Protein AF-A0A7K4FQS5-F1 (afdb_monomer_lite)

pLDDT: mean 88.26, std 9.75, range [53.97, 98.38]

Foldseek 3Di:
DDWDADPVQQETEAEWEQDPVADSPDIPRDDDPPDDDDGDPPGHYHYDYYYPDPDDDDDDDFDPPDPDDDPVRRVD

Secondary structure (DSSP, 8-state):
-PPEEETTTTEEEEEEEE-TTS-TTSBTT--TT-------TT-EEEEEEEE-SSS--------S-SSS--GGGT--

Sequence (76 aa):
VPLAYNAANKTVFLYIVSLSSGNPFNFNGTSDGQLKIYIPTGWHVYVVYTNQESIPHNFNIIANDTPTPNNANVLA

Structure (mmCIF, N/CA/C/O backbone):
data_AF-A0A7K4FQS5-F1
#
_entry.id   AF-A0A7K4FQS5-F1
#
loop_
_atom_site.group_PDB
_atom_site.id
_atom_site.type_symbol
_atom_site.label_atom_id
_atom_site.label_alt_id
_atom_site.label_comp_id
_atom_site.label_asym_id
_atom_site.label_entity_id
_atom_site.label_seq_id
_atom_site.pdbx_PDB_ins_code
_atom_site.Cartn_x
_atom_site.Cartn_y
_atom_site.Cartn_z
_atom_site.occupancy
_atom_site.B_iso_or_equiv
_atom_site.auth_seq_id
_atom_site.auth_comp_id
_atom_site.auth_asym_id
_atom_site.auth_atom_id
_atom_site.pdbx_PDB_model_num
ATOM 1 N N . VAL A 1 1 ? -8.341 8.389 -5.908 1.00 59.88 1 VAL A N 1
ATOM 2 C CA . VAL A 1 1 ? -9.481 7.465 -5.690 1.00 59.88 1 VAL A CA 1
ATOM 3 C C . VAL A 1 1 ? -9.597 7.224 -4.194 1.00 59.88 1 VAL A C 1
ATOM 5 O O . VAL A 1 1 ? -8.550 7.051 -3.577 1.00 59.88 1 VAL A O 1
ATOM 8 N N . PRO A 1 2 ? -10.795 7.302 -3.594 1.00 75.75 2 PRO A N 1
ATOM 9 C CA . PRO A 1 2 ? -10.972 6.989 -2.178 1.00 75.75 2 PRO A CA 1
ATOM 10 C C . PRO A 1 2 ? -10.551 5.545 -1.877 1.00 75.75 2 PRO A C 1
ATOM 12 O O . PRO A 1 2 ? -10.695 4.658 -2.716 1.00 75.75 2 PRO A O 1
ATOM 15 N N . LEU A 1 3 ? -10.010 5.332 -0.680 1.00 85.38 3 LEU A N 1
ATOM 16 C CA . LEU A 1 3 ? -9.579 4.022 -0.201 1.00 85.38 3 LEU A CA 1
ATOM 17 C C . LEU A 1 3 ? -10.766 3.048 -0.193 1.00 85.38 3 LEU A C 1
ATOM 19 O O . LEU A 1 3 ? -11.821 3.377 0.347 1.00 85.38 3 LEU A O 1
ATOM 23 N N . ALA A 1 4 ? -10.603 1.862 -0.777 1.00 95.19 4 ALA A N 1
ATOM 24 C CA . ALA A 1 4 ? -11.630 0.828 -0.735 1.00 95.19 4 ALA A CA 1
ATOM 25 C C . ALA A 1 4 ? -11.660 0.183 0.658 1.00 95.19 4 ALA A C 1
ATOM 27 O O . ALA A 1 4 ? -10.620 -0.208 1.190 1.00 95.19 4 ALA A O 1
ATOM 28 N N . TYR A 1 5 ? -12.844 0.064 1.260 1.00 97.19 5 TYR A N 1
ATOM 29 C CA . TYR A 1 5 ? -12.993 -0.531 2.587 1.00 97.19 5 TYR A CA 1
ATOM 30 C C . TYR A 1 5 ? -14.369 -1.173 2.790 1.00 97.19 5 TYR A C 1
ATOM 32 O O . TYR A 1 5 ? -15.343 -0.834 2.120 1.00 97.19 5 TYR A O 1
ATOM 40 N N . ASN A 1 6 ? -14.446 -2.084 3.757 1.00 97.69 6 ASN A N 1
ATOM 41 C CA . ASN A 1 6 ? -15.674 -2.653 4.293 1.00 97.69 6 ASN A CA 1
ATOM 42 C C . ASN A 1 6 ? -15.731 -2.365 5.800 1.00 97.69 6 ASN A C 1
ATOM 44 O O . ASN A 1 6 ? -14.931 -2.882 6.578 1.00 97.69 6 ASN A O 1
ATOM 48 N N . ALA A 1 7 ? -16.678 -1.524 6.220 1.00 96.75 7 ALA A N 1
ATOM 49 C CA . ALA A 1 7 ? -16.818 -1.147 7.625 1.00 96.75 7 ALA A CA 1
ATOM 50 C C . ALA A 1 7 ? -17.406 -2.258 8.503 1.00 96.75 7 ALA A C 1
ATOM 52 O O . ALA A 1 7 ? -17.053 -2.346 9.678 1.00 96.75 7 ALA A O 1
ATOM 53 N N . ALA A 1 8 ? -18.274 -3.114 7.954 1.00 98.06 8 ALA A N 1
ATOM 54 C CA . ALA A 1 8 ? -18.965 -4.148 8.722 1.00 98.06 8 ALA A CA 1
ATOM 55 C C . ALA A 1 8 ? -17.986 -5.178 9.301 1.00 98.06 8 ALA A C 1
ATOM 57 O O . ALA A 1 8 ? -18.158 -5.630 10.429 1.00 98.06 8 ALA A O 1
ATOM 58 N N . ASN A 1 9 ? -16.930 -5.501 8.550 1.00 97.62 9 ASN A N 1
ATOM 59 C CA . ASN A 1 9 ? -15.858 -6.391 8.993 1.00 97.62 9 ASN A CA 1
ATOM 60 C C . ASN A 1 9 ? -14.521 -5.666 9.225 1.00 97.62 9 ASN A C 1
ATOM 62 O O . ASN A 1 9 ? -13.491 -6.326 9.332 1.00 97.62 9 ASN A O 1
ATOM 66 N N . LYS A 1 10 ? -14.529 -4.327 9.287 1.00 98.25 10 LYS A N 1
ATOM 67 C CA . LYS A 1 10 ? -13.348 -3.487 9.542 1.00 98.25 10 LYS A CA 1
ATOM 68 C C . LYS A 1 10 ? -12.146 -3.854 8.661 1.00 98.25 10 LYS A C 1
ATOM 70 O O . LYS A 1 10 ? -11.054 -4.079 9.173 1.00 98.25 10 LYS A O 1
ATOM 75 N N . THR A 1 11 ? -12.336 -3.937 7.344 1.00 98.38 11 THR A N 1
ATOM 76 C CA . THR A 1 11 ? -11.266 -4.277 6.389 1.00 98.38 11 THR A CA 1
ATOM 77 C C . THR A 1 11 ? -10.994 -3.134 5.418 1.00 98.38 11 THR A C 1
ATOM 79 O O . THR A 1 11 ? -11.917 -2.600 4.809 1.00 98.38 11 THR A O 1
ATOM 82 N N . VAL A 1 12 ? -9.725 -2.778 5.240 1.00 97.94 12 VAL A N 1
ATOM 83 C CA . VAL A 1 12 ? -9.232 -1.903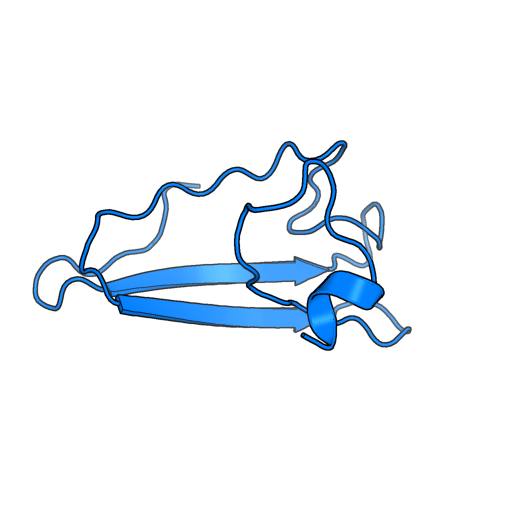 4.169 1.00 97.94 12 VAL A CA 1
ATOM 84 C C . VAL A 1 12 ? -8.623 -2.758 3.059 1.00 97.94 12 VAL A C 1
ATOM 86 O O . VAL A 1 12 ? -7.897 -3.708 3.342 1.00 97.94 12 VAL A O 1
ATOM 89 N N . PHE A 1 13 ? -8.872 -2.392 1.803 1.00 97.31 13 PHE A N 1
ATOM 90 C CA . PHE A 1 13 ? -8.301 -3.047 0.628 1.00 97.31 13 PHE A CA 1
ATOM 91 C C . PHE A 1 13 ? -7.274 -2.129 -0.037 1.00 97.31 13 PHE A C 1
ATOM 93 O O . PHE A 1 13 ? -7.606 -1.032 -0.494 1.00 97.31 13 PHE A O 1
ATOM 100 N N . LEU A 1 14 ? -6.022 -2.582 -0.091 1.00 96.38 14 LEU A N 1
ATOM 101 C CA . LEU A 1 14 ? -4.924 -1.892 -0.757 1.00 96.38 14 LEU A CA 1
ATOM 102 C C . LEU A 1 14 ? -4.633 -2.565 -2.092 1.00 96.38 14 LEU A C 1
ATOM 104 O O . LEU A 1 14 ? -4.276 -3.739 -2.135 1.00 96.38 14 LEU A O 1
ATOM 108 N N . TYR A 1 15 ? -4.740 -1.793 -3.167 1.00 95.38 15 TYR A N 1
ATOM 109 C CA . TYR A 1 15 ? -4.317 -2.203 -4.500 1.00 95.38 15 TYR A CA 1
ATOM 110 C C . TYR A 1 15 ? -3.030 -1.455 -4.828 1.00 95.38 15 TYR A C 1
ATOM 112 O O . TYR A 1 15 ? -3.051 -0.250 -5.098 1.00 95.38 15 TYR A O 1
ATOM 120 N N . ILE A 1 16 ? -1.909 -2.162 -4.719 1.00 94.88 16 ILE A N 1
ATOM 121 C CA . ILE A 1 16 ? -0.566 -1.614 -4.885 1.00 94.88 16 ILE A CA 1
ATOM 122 C C . ILE A 1 16 ? 0.009 -2.120 -6.201 1.00 94.88 16 ILE A C 1
ATOM 124 O O . ILE A 1 16 ? -0.062 -3.311 -6.498 1.00 94.88 16 ILE A O 1
ATOM 128 N N . VAL A 1 17 ? 0.580 -1.221 -6.995 1.00 94.44 17 VAL A N 1
ATOM 129 C CA . VAL A 1 17 ? 1.113 -1.553 -8.312 1.00 94.44 17 VAL A CA 1
ATOM 130 C C . VAL A 1 17 ? 2.448 -0.868 -8.577 1.00 94.44 17 VAL A C 1
ATOM 132 O O . VAL A 1 17 ? 2.586 0.333 -8.353 1.00 94.44 17 VAL A O 1
ATOM 135 N N . SER A 1 18 ? 3.417 -1.625 -9.085 1.00 93.75 18 SER A N 1
ATOM 136 C CA . SER A 1 18 ? 4.584 -1.077 -9.789 1.00 93.75 18 SER A CA 1
ATOM 137 C C . SER A 1 18 ? 4.200 -0.934 -11.263 1.00 93.75 18 SER A C 1
ATOM 139 O O . SER A 1 18 ? 3.897 -1.943 -11.901 1.00 93.75 18 SER A O 1
ATOM 141 N N . LEU A 1 19 ? 4.093 0.305 -11.761 1.00 93.06 19 LEU A N 1
ATOM 142 C CA . LEU A 1 19 ? 3.534 0.620 -13.086 1.00 93.06 19 LEU A CA 1
ATOM 143 C C . LEU A 1 19 ? 4.612 0.668 -14.174 1.00 93.06 19 LEU A C 1
ATOM 145 O O . LEU A 1 19 ? 5.464 1.551 -14.115 1.00 93.06 19 LEU A O 1
ATOM 149 N N . SER A 1 20 ? 4.424 -0.106 -15.249 1.00 91.12 20 SER A N 1
ATOM 150 C CA . SER A 1 20 ? 5.292 -0.109 -16.445 1.00 91.12 20 SER A CA 1
ATOM 151 C C . SER A 1 20 ? 5.329 1.213 -17.215 1.00 91.12 20 SER A C 1
ATOM 153 O O . SER A 1 20 ? 6.200 1.438 -18.050 1.00 91.12 20 SER A O 1
ATOM 155 N N . SER A 1 21 ? 4.347 2.086 -16.991 1.00 88.75 21 SER A N 1
ATOM 156 C CA . SER A 1 21 ? 4.227 3.387 -17.656 1.00 88.75 21 SER A CA 1
ATOM 157 C C . SER A 1 21 ? 4.789 4.553 -16.834 1.00 88.75 21 SER A C 1
ATOM 159 O O . SER A 1 21 ? 4.630 5.703 -17.240 1.00 88.75 21 SER A O 1
ATOM 161 N N . GLY A 1 22 ? 5.347 4.292 -15.648 1.00 80.69 22 GLY A N 1
ATOM 162 C CA . GLY A 1 22 ? 5.777 5.311 -14.690 1.00 80.69 22 GLY A CA 1
ATOM 163 C C . GLY A 1 22 ? 7.242 5.175 -14.281 1.00 80.69 22 GLY A C 1
ATOM 164 O O . GLY A 1 22 ? 8.044 4.547 -14.964 1.00 80.69 22 GLY A O 1
ATOM 165 N N . ASN A 1 23 ? 7.602 5.785 -13.148 1.00 81.88 23 ASN A N 1
ATOM 166 C CA . ASN A 1 23 ? 8.870 5.466 -12.500 1.00 81.88 23 ASN A CA 1
ATOM 167 C C . ASN A 1 23 ? 8.734 4.073 -11.848 1.00 81.88 23 ASN A C 1
ATOM 169 O O . ASN A 1 23 ? 7.921 3.939 -10.926 1.00 81.88 23 ASN A O 1
ATOM 173 N N . PRO A 1 24 ? 9.523 3.070 -12.276 1.00 74.56 24 PRO A N 1
ATOM 174 C CA . PRO A 1 24 ? 9.347 1.673 -11.865 1.00 74.56 24 PRO A CA 1
ATOM 175 C C . PRO A 1 24 ? 9.616 1.446 -10.370 1.00 74.56 24 PRO A C 1
ATOM 177 O O .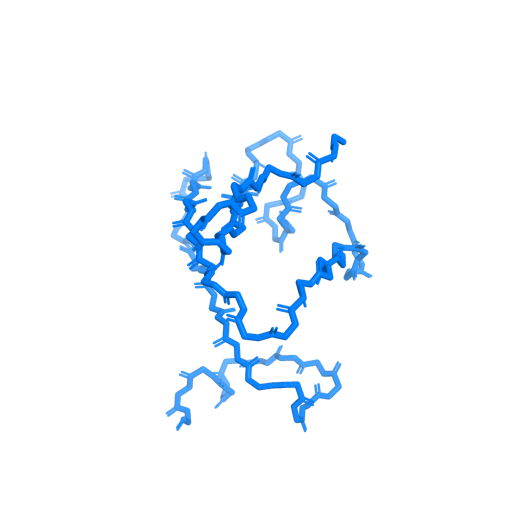 PRO A 1 24 ? 9.209 0.439 -9.795 1.00 74.56 24 PRO A O 1
ATOM 180 N N . PHE A 1 25 ? 10.290 2.391 -9.707 1.00 81.94 25 PHE A N 1
ATOM 181 C CA . PHE A 1 25 ? 10.660 2.289 -8.296 1.00 81.94 25 PHE A CA 1
ATOM 182 C C . PHE A 1 25 ? 9.612 2.855 -7.335 1.00 81.94 25 PHE A C 1
ATOM 184 O O . PHE A 1 25 ? 9.790 2.757 -6.123 1.00 81.94 25 PHE A O 1
ATOM 191 N N . ASN A 1 26 ? 8.519 3.428 -7.847 1.00 87.69 26 ASN A N 1
ATOM 192 C CA . ASN A 1 26 ? 7.451 3.982 -7.023 1.00 87.69 26 ASN A CA 1
ATOM 193 C C . ASN A 1 26 ? 6.139 3.223 -7.215 1.00 87.69 26 ASN A C 1
ATOM 195 O O . ASN A 1 26 ? 5.775 2.817 -8.319 1.00 87.69 26 ASN A O 1
ATOM 199 N N . PHE A 1 27 ? 5.369 3.105 -6.137 1.00 92.50 27 PHE A N 1
ATOM 200 C CA . PHE A 1 27 ? 4.050 2.491 -6.200 1.00 92.50 27 PHE A CA 1
ATOM 201 C C . PHE A 1 27 ? 2.988 3.466 -6.715 1.00 92.50 27 PHE A C 1
ATOM 203 O O . PHE A 1 27 ? 3.003 4.662 -6.409 1.00 92.50 27 PHE A O 1
ATOM 210 N N . ASN A 1 28 ? 2.029 2.937 -7.473 1.00 92.25 28 ASN A N 1
ATOM 211 C CA . ASN A 1 28 ? 0.819 3.611 -7.948 1.00 92.25 28 ASN A CA 1
ATOM 212 C C . ASN A 1 28 ? 1.099 4.921 -8.711 1.00 92.25 28 ASN A C 1
ATOM 214 O O . ASN A 1 28 ? 0.284 5.840 -8.679 1.00 92.25 28 ASN A O 1
ATOM 218 N N . GLY A 1 29 ? 2.256 5.017 -9.378 1.00 90.50 29 GLY A N 1
ATOM 219 C CA . GLY A 1 29 ? 2.653 6.199 -10.152 1.00 90.50 29 GLY A CA 1
ATOM 220 C C . GLY A 1 29 ? 3.021 7.420 -9.304 1.00 90.50 29 GLY A C 1
ATOM 221 O O . GLY A 1 29 ? 3.087 8.525 -9.834 1.00 90.50 29 GLY A O 1
ATOM 222 N N . THR A 1 30 ? 3.232 7.239 -7.999 1.00 90.62 30 THR A N 1
ATOM 223 C CA . THR A 1 30 ? 3.673 8.316 -7.099 1.00 90.62 30 THR A CA 1
ATOM 224 C C . THR A 1 30 ? 5.173 8.608 -7.252 1.00 90.62 30 THR A C 1
ATOM 226 O O . THR A 1 30 ? 5.874 7.931 -8.003 1.00 90.62 30 THR A O 1
ATOM 229 N N . SER A 1 31 ? 5.680 9.628 -6.558 1.00 89.12 31 SER A N 1
ATOM 230 C CA . SER A 1 31 ? 7.115 9.923 -6.453 1.00 89.12 31 SER A CA 1
ATOM 231 C C . SER A 1 31 ? 7.475 10.350 -5.032 1.00 89.12 31 SER A C 1
ATOM 233 O O . SER A 1 31 ? 6.585 10.639 -4.234 1.00 89.12 31 SER A O 1
ATOM 235 N N . ASP A 1 32 ? 8.768 10.371 -4.701 1.00 84.62 32 ASP A N 1
ATOM 236 C CA . ASP A 1 32 ? 9.321 11.054 -3.518 1.00 84.62 32 ASP A CA 1
ATOM 237 C C . ASP A 1 32 ? 8.619 10.726 -2.184 1.00 84.62 32 ASP A C 1
ATOM 239 O O . ASP A 1 32 ? 8.399 11.597 -1.342 1.00 84.62 32 ASP A O 1
ATOM 243 N N . GLY A 1 33 ? 8.203 9.467 -1.998 1.00 80.06 33 GLY A N 1
ATOM 244 C CA . GLY A 1 33 ? 7.515 9.022 -0.778 1.00 80.06 33 GLY A CA 1
ATOM 245 C C . GLY A 1 33 ? 6.125 9.641 -0.565 1.00 80.06 33 GLY A C 1
ATOM 246 O O . GLY A 1 33 ? 5.614 9.661 0.556 1.00 80.06 33 GLY A O 1
ATOM 247 N N . GLN A 1 34 ? 5.494 10.166 -1.617 1.00 87.69 34 GLN A N 1
ATOM 248 C CA . GLN A 1 34 ? 4.200 10.846 -1.522 1.00 87.69 34 GLN A CA 1
ATOM 249 C C . GLN A 1 34 ? 3.019 9.897 -1.279 1.00 87.69 34 GLN A C 1
ATOM 251 O O . GLN A 1 34 ? 1.966 10.352 -0.826 1.00 87.69 34 GLN A O 1
ATOM 256 N N . LEU A 1 35 ? 3.165 8.591 -1.537 1.00 89.38 35 LEU A N 1
ATOM 257 C CA . LEU A 1 35 ? 2.122 7.618 -1.217 1.00 89.38 35 LEU A CA 1
ATOM 258 C C . LEU A 1 35 ? 1.990 7.463 0.304 1.00 89.38 35 LEU A C 1
ATOM 260 O O . LEU A 1 35 ? 2.769 6.764 0.947 1.00 89.38 35 LEU A O 1
ATOM 264 N N . LYS A 1 36 ? 0.960 8.092 0.871 1.00 88.69 36 LYS A N 1
ATOM 265 C CA . LYS A 1 36 ? 0.585 7.967 2.283 1.00 88.69 36 LYS A CA 1
ATOM 266 C C . LYS A 1 36 ? -0.794 7.336 2.384 1.00 88.69 36 LYS A C 1
ATOM 268 O O . LYS A 1 36 ? -1.750 7.830 1.789 1.00 88.69 36 LYS A O 1
ATOM 273 N N . ILE A 1 37 ? -0.897 6.254 3.149 1.00 91.69 37 ILE A N 1
ATOM 274 C CA . ILE A 1 37 ? -2.150 5.531 3.373 1.00 91.69 37 ILE A CA 1
ATOM 275 C C . ILE A 1 37 ? -2.420 5.518 4.876 1.00 91.69 37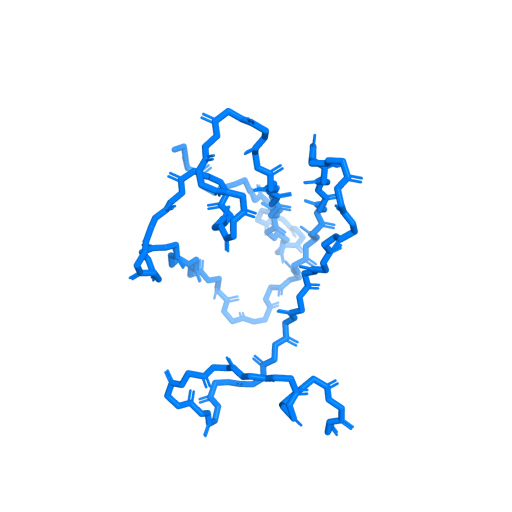 ILE A C 1
ATOM 277 O O . ILE A 1 37 ? -1.603 5.034 5.653 1.00 91.69 37 ILE A O 1
ATOM 281 N N . TYR A 1 38 ? -3.569 6.056 5.280 1.00 92.62 38 TYR A N 1
ATOM 282 C CA . TYR A 1 38 ? -4.012 6.076 6.672 1.00 92.62 38 TYR A CA 1
ATOM 283 C C . TYR A 1 38 ? -5.070 4.994 6.876 1.00 92.62 38 TYR A C 1
ATOM 285 O O . TYR A 1 38 ? -6.070 4.959 6.158 1.00 92.62 38 TYR A O 1
ATOM 293 N N . ILE A 1 39 ? -4.846 4.113 7.849 1.00 93.81 39 ILE A N 1
ATOM 294 C CA . ILE A 1 39 ? -5.721 2.978 8.157 1.00 93.81 39 ILE A CA 1
ATOM 295 C C . ILE A 1 39 ? -6.170 3.113 9.613 1.00 93.81 39 ILE A C 1
ATOM 297 O O . ILE A 1 39 ? -5.322 3.352 10.476 1.00 93.81 39 ILE A O 1
ATOM 301 N N . PRO A 1 40 ? -7.472 2.985 9.923 1.00 95.75 40 PRO A N 1
ATOM 302 C CA . PRO A 1 40 ? -7.922 3.041 11.305 1.00 95.75 40 PRO A CA 1
ATOM 303 C C . PRO A 1 40 ? -7.339 1.892 12.136 1.00 95.75 40 PRO A C 1
ATOM 305 O O . PRO A 1 40 ? -7.255 0.749 11.684 1.00 95.75 40 PRO A O 1
ATOM 308 N N . THR A 1 41 ? -6.976 2.185 13.383 1.00 96.31 41 THR A N 1
ATOM 309 C CA . THR A 1 41 ? -6.423 1.183 14.299 1.00 96.31 41 THR A CA 1
ATOM 310 C C . THR A 1 41 ? -7.388 0.014 14.501 1.00 96.31 41 THR A C 1
ATOM 312 O O . THR A 1 41 ? -8.593 0.201 14.682 1.00 96.31 41 THR A O 1
ATOM 315 N N . GLY A 1 42 ? -6.845 -1.206 14.498 1.00 97.12 42 GLY A N 1
ATOM 316 C CA . GLY A 1 42 ? -7.607 -2.438 14.714 1.00 97.12 42 GLY A CA 1
ATOM 317 C C . GLY A 1 42 ? -8.389 -2.930 13.494 1.00 97.12 42 GLY A C 1
ATOM 318 O O . GLY A 1 42 ? -9.201 -3.841 13.638 1.00 97.12 42 GLY A O 1
ATOM 319 N N . TRP A 1 43 ? -8.177 -2.338 12.316 1.00 98.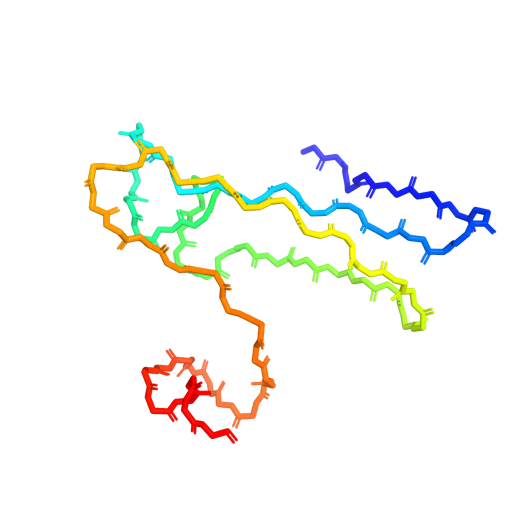19 43 TRP A N 1
ATOM 320 C CA . TRP A 1 43 ? -8.740 -2.830 11.061 1.00 98.19 43 TRP A CA 1
ATOM 321 C C . TRP A 1 43 ? -7.813 -3.846 10.399 1.00 98.19 43 TRP A C 1
ATOM 323 O O . TRP A 1 43 ? -6.588 -3.754 10.484 1.00 98.19 43 TRP A O 1
ATOM 333 N N . HIS A 1 44 ? -8.415 -4.802 9.703 1.00 97.88 44 HIS A N 1
ATOM 334 C CA . HIS A 1 44 ? -7.709 -5.713 8.821 1.00 97.88 44 HIS A CA 1
ATOM 335 C C . HIS A 1 44 ? -7.263 -4.980 7.558 1.00 97.88 44 HIS A C 1
ATOM 337 O O . HIS A 1 44 ? -7.963 -4.106 7.040 1.00 97.88 44 HIS A O 1
ATOM 343 N N . VAL A 1 45 ? -6.107 -5.376 7.034 1.00 97.12 45 VAL A N 1
ATOM 344 C CA . VAL A 1 45 ? -5.574 -4.860 5.775 1.00 97.12 45 VAL A CA 1
ATOM 345 C C . VAL A 1 45 ? -5.457 -6.022 4.808 1.00 97.12 45 VAL A C 1
ATOM 347 O O . VAL A 1 45 ? -4.744 -6.986 5.074 1.00 97.12 45 VAL A O 1
ATOM 350 N N . TYR A 1 46 ? -6.169 -5.934 3.692 1.00 97.44 46 TYR A N 1
ATOM 351 C CA . TYR A 1 46 ? -6.060 -6.873 2.588 1.00 97.44 46 TYR A CA 1
ATOM 352 C C . TYR A 1 46 ? -5.263 -6.217 1.466 1.00 97.44 46 TYR A C 1
ATOM 354 O O . TYR A 1 46 ? -5.679 -5.187 0.934 1.00 97.44 46 TYR A O 1
ATOM 362 N N . VAL A 1 47 ? -4.119 -6.796 1.109 1.00 96.62 47 VAL A N 1
ATOM 363 C CA . VAL A 1 47 ? -3.221 -6.232 0.096 1.00 96.62 47 VAL A CA 1
ATOM 364 C C . VAL A 1 47 ? -3.240 -7.092 -1.156 1.00 96.62 47 VAL A C 1
ATOM 366 O O . VAL A 1 47 ? -3.004 -8.296 -1.098 1.00 96.62 47 VAL A O 1
ATOM 369 N N . VAL A 1 48 ? -3.461 -6.448 -2.297 1.00 96.81 48 VAL A N 1
ATOM 370 C CA . VAL A 1 48 ? -3.198 -7.002 -3.622 1.00 96.81 48 VAL A CA 1
ATOM 371 C C . VAL A 1 48 ? -2.044 -6.218 -4.218 1.00 96.81 48 VAL A C 1
ATOM 373 O O . VAL A 1 48 ? -2.181 -5.027 -4.502 1.00 96.81 48 VAL A O 1
ATOM 376 N N . TYR A 1 49 ? -0.910 -6.887 -4.405 1.00 95.88 49 TYR A N 1
ATOM 377 C CA . TYR A 1 49 ? 0.241 -6.319 -5.092 1.00 95.88 49 TYR A CA 1
ATOM 378 C C . TYR A 1 49 ? 0.308 -6.833 -6.533 1.00 95.88 49 TYR A C 1
ATOM 380 O O . TYR A 1 49 ? 0.179 -8.031 -6.776 1.00 95.88 49 TYR A O 1
ATOM 388 N N . THR A 1 50 ? 0.498 -5.926 -7.488 1.00 95.69 50 THR A N 1
ATOM 389 C CA . THR A 1 50 ? 0.699 -6.238 -8.908 1.00 95.69 50 THR A CA 1
ATOM 390 C C . THR A 1 50 ? 2.018 -5.642 -9.380 1.00 95.69 50 THR A C 1
ATOM 392 O O . THR A 1 50 ? 2.225 -4.434 -9.301 1.00 95.69 50 THR A O 1
ATOM 395 N N . ASN A 1 51 ? 2.899 -6.476 -9.922 1.00 95.25 51 ASN A N 1
ATOM 396 C CA . ASN A 1 51 ? 4.094 -6.008 -10.608 1.00 95.25 51 ASN A CA 1
ATOM 397 C C . ASN A 1 51 ? 3.841 -6.004 -12.120 1.00 95.25 51 ASN A C 1
ATOM 399 O O . ASN A 1 51 ? 3.631 -7.070 -12.696 1.00 95.25 51 ASN A O 1
ATOM 403 N N . GLN A 1 52 ? 3.821 -4.827 -12.750 1.00 95.56 52 GLN A N 1
ATOM 404 C CA . GLN A 1 52 ? 3.713 -4.705 -14.210 1.00 95.56 52 GLN A CA 1
ATOM 405 C C . GLN A 1 52 ? 5.086 -4.613 -14.893 1.00 95.56 52 GLN A C 1
ATOM 407 O O . GLN A 1 52 ? 5.153 -4.630 -16.120 1.00 95.56 52 GLN A O 1
ATOM 412 N N . GLU A 1 53 ? 6.169 -4.509 -14.122 1.00 92.94 53 GLU A N 1
ATOM 413 C CA . GLU A 1 53 ? 7.532 -4.413 -14.640 1.00 92.94 53 GLU A CA 1
ATOM 414 C C . GLU A 1 53 ? 8.090 -5.773 -15.059 1.00 92.94 53 GLU A C 1
ATOM 416 O O . GLU A 1 53 ? 7.681 -6.831 -14.576 1.00 92.94 53 GLU A O 1
ATOM 421 N N . SER A 1 54 ? 9.090 -5.735 -15.940 1.00 92.56 54 SER A N 1
ATOM 422 C CA . SER A 1 54 ? 9.820 -6.928 -16.379 1.00 92.56 54 SER A CA 1
ATOM 423 C C . SER A 1 54 ? 10.826 -7.437 -15.345 1.00 92.56 54 SER A C 1
ATOM 425 O O . SER A 1 54 ? 11.236 -8.598 -15.411 1.00 92.56 54 SER A O 1
ATOM 427 N N . ILE A 1 55 ? 11.224 -6.592 -14.388 1.00 90.62 55 ILE A N 1
ATOM 428 C CA . ILE A 1 55 ? 12.121 -6.972 -13.296 1.00 90.62 55 ILE A CA 1
ATOM 429 C C . ILE A 1 55 ? 11.326 -7.364 -12.042 1.00 90.62 55 ILE A C 1
ATOM 431 O O . ILE A 1 55 ? 10.230 -6.845 -11.816 1.00 90.62 55 ILE A O 1
ATOM 435 N N . PRO A 1 56 ? 11.854 -8.263 -11.193 1.00 91.31 56 PRO A N 1
ATOM 436 C CA . PRO A 1 56 ? 11.205 -8.603 -9.934 1.00 91.31 56 PRO A CA 1
ATOM 437 C C . PRO A 1 56 ? 11.166 -7.413 -8.969 1.00 91.31 56 PRO A C 1
ATOM 439 O O . PRO A 1 56 ? 12.201 -6.832 -8.645 1.00 91.31 56 PRO A O 1
ATOM 442 N N . HIS A 1 57 ? 9.977 -7.116 -8.449 1.00 90.94 57 HIS A N 1
ATOM 443 C CA . HIS A 1 57 ? 9.761 -6.169 -7.359 1.00 90.94 57 HIS A CA 1
ATOM 444 C C . HIS A 1 57 ? 9.106 -6.864 -6.164 1.00 90.94 57 HIS A C 1
ATOM 446 O O . HIS A 1 57 ? 8.401 -7.866 -6.312 1.00 90.94 57 HIS A O 1
ATOM 452 N N . ASN A 1 58 ? 9.326 -6.308 -4.974 1.00 89.25 58 ASN A N 1
ATOM 453 C CA . ASN A 1 58 ? 8.660 -6.707 -3.742 1.00 89.25 58 ASN A CA 1
ATOM 454 C C . ASN A 1 58 ? 7.823 -5.553 -3.170 1.00 89.25 58 ASN A C 1
ATOM 456 O O . ASN A 1 58 ? 8.005 -4.386 -3.513 1.00 89.25 58 ASN A O 1
ATOM 460 N N . PHE A 1 59 ? 6.896 -5.901 -2.281 1.00 90.69 59 PHE A N 1
ATOM 461 C CA . PHE A 1 59 ? 6.144 -4.961 -1.462 1.00 90.69 59 PHE A CA 1
ATOM 462 C C . PHE A 1 59 ? 6.234 -5.436 -0.015 1.00 90.69 59 PHE A C 1
ATOM 464 O O . PHE A 1 59 ? 5.719 -6.503 0.318 1.00 90.69 59 PHE A O 1
ATOM 471 N N . ASN A 1 60 ? 6.901 -4.650 0.829 1.00 89.00 60 ASN A N 1
ATOM 472 C CA . ASN A 1 60 ? 7.154 -5.001 2.222 1.00 89.00 60 ASN A CA 1
ATOM 473 C C . ASN A 1 60 ? 6.471 -3.987 3.139 1.00 89.00 60 ASN A C 1
ATOM 475 O O . ASN A 1 60 ? 6.550 -2.780 2.910 1.00 89.00 60 ASN A O 1
ATOM 479 N N . ILE A 1 61 ? 5.831 -4.485 4.195 1.00 88.25 61 ILE A N 1
ATOM 480 C CA . ILE A 1 61 ? 5.301 -3.667 5.286 1.00 88.25 61 ILE A CA 1
ATOM 481 C C . ILE A 1 61 ? 6.261 -3.837 6.455 1.00 88.25 61 ILE A C 1
ATOM 483 O O . ILE A 1 61 ? 6.391 -4.939 6.981 1.00 88.25 61 ILE A O 1
ATOM 487 N N . ILE A 1 62 ? 6.927 -2.754 6.843 1.00 86.94 62 ILE A N 1
ATOM 488 C CA . ILE A 1 62 ? 7.890 -2.752 7.944 1.00 86.94 62 ILE A CA 1
ATOM 489 C C . ILE A 1 62 ? 7.506 -1.709 8.994 1.00 86.94 62 ILE A C 1
ATOM 491 O O . ILE A 1 62 ? 6.720 -0.797 8.721 1.00 86.94 62 ILE A O 1
ATOM 495 N N . ALA A 1 63 ? 8.053 -1.845 10.201 1.00 84.62 63 ALA A N 1
ATOM 496 C CA . ALA A 1 63 ? 7.888 -0.839 11.240 1.00 84.62 63 ALA A CA 1
ATOM 497 C C . ALA A 1 63 ? 8.493 0.504 10.793 1.00 84.62 63 ALA A C 1
ATOM 499 O O . ALA A 1 63 ? 9.526 0.553 10.131 1.00 84.62 63 ALA A O 1
ATOM 500 N N . ASN A 1 64 ? 7.848 1.610 11.168 1.00 82.25 64 ASN A N 1
ATOM 501 C CA . ASN A 1 64 ? 8.370 2.955 10.916 1.00 82.25 64 ASN A CA 1
ATOM 502 C C . ASN A 1 64 ? 9.354 3.376 12.022 1.00 82.25 64 ASN A C 1
ATOM 504 O O . ASN A 1 64 ? 9.152 4.385 12.696 1.00 82.25 64 ASN A O 1
ATOM 508 N N . ASP A 1 65 ? 10.371 2.556 12.262 1.00 83.81 65 ASP A N 1
ATOM 509 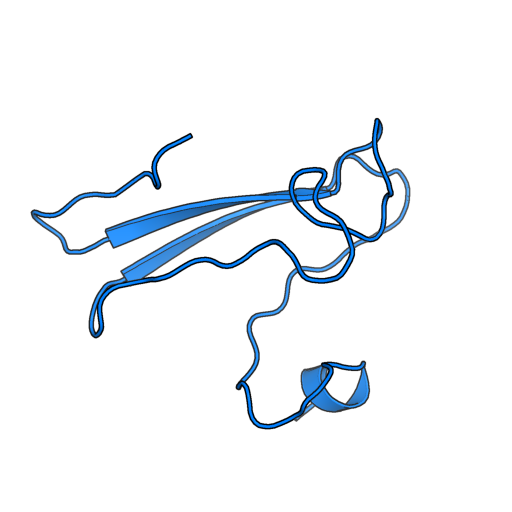C CA . ASP A 1 65 ? 11.451 2.809 13.221 1.00 83.81 65 ASP A CA 1
ATOM 510 C C . ASP A 1 65 ? 12.712 3.387 12.552 1.00 83.81 65 ASP A C 1
ATOM 512 O O . ASP A 1 65 ? 13.683 3.723 13.230 1.00 83.81 65 ASP A O 1
ATOM 516 N N . THR A 1 66 ? 12.675 3.577 11.227 1.00 70.12 66 THR A N 1
ATOM 517 C CA . THR A 1 66 ? 13.742 4.200 10.441 1.00 70.12 66 THR A CA 1
ATOM 518 C C . THR A 1 66 ? 13.216 5.349 9.572 1.00 70.12 66 THR A C 1
ATOM 520 O O . THR A 1 66 ? 12.133 5.235 9.000 1.00 70.12 66 THR A O 1
ATOM 523 N N . PRO A 1 67 ? 13.967 6.462 9.421 1.00 72.25 67 PRO A N 1
ATOM 524 C CA . PRO A 1 67 ? 13.552 7.579 8.565 1.00 72.25 67 PRO A CA 1
ATOM 525 C C . PRO A 1 67 ? 13.376 7.205 7.085 1.00 72.25 67 PRO A C 1
ATOM 527 O O . PRO A 1 67 ? 12.520 7.777 6.413 1.00 72.25 67 PRO A O 1
ATOM 530 N N . THR A 1 68 ? 14.170 6.245 6.595 1.00 73.69 68 THR A N 1
ATOM 531 C CA . THR A 1 68 ? 14.071 5.688 5.241 1.00 73.69 68 THR A CA 1
ATOM 532 C C . THR A 1 68 ? 14.329 4.179 5.292 1.00 73.69 68 THR A C 1
ATOM 534 O O . THR A 1 68 ? 15.462 3.777 5.578 1.00 73.69 68 THR A O 1
ATOM 537 N N . PRO A 1 69 ? 13.324 3.347 4.974 1.00 69.94 69 PRO A N 1
ATOM 538 C CA . PRO A 1 69 ? 13.488 1.908 4.811 1.00 69.94 69 PRO A CA 1
ATOM 539 C C . PRO A 1 69 ? 14.602 1.540 3.823 1.00 69.94 69 PRO A C 1
ATOM 541 O O . PRO A 1 69 ? 14.667 2.082 2.719 1.00 69.94 69 PRO A O 1
ATOM 544 N N . ASN A 1 70 ? 15.449 0.578 4.180 1.00 74.00 70 ASN A N 1
ATOM 545 C CA . ASN A 1 70 ? 16.421 -0.042 3.283 1.00 74.00 70 ASN A CA 1
ATOM 546 C C . ASN A 1 70 ? 16.427 -1.574 3.438 1.00 74.00 70 ASN A C 1
ATOM 548 O O . ASN A 1 70 ? 15.705 -2.135 4.259 1.00 74.00 70 ASN A O 1
ATOM 552 N N . ASN A 1 71 ? 17.242 -2.265 2.634 1.00 75.06 71 ASN A N 1
ATOM 553 C CA . ASN A 1 71 ? 17.282 -3.731 2.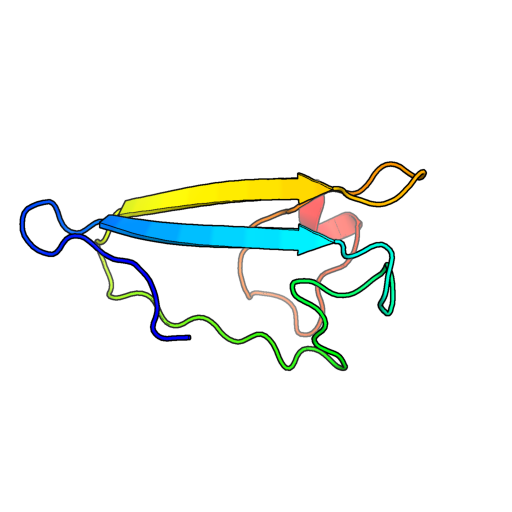605 1.00 75.06 71 ASN A CA 1
ATOM 554 C C . ASN A 1 71 ? 17.564 -4.365 3.984 1.00 75.06 71 ASN A C 1
ATOM 556 O O . ASN A 1 71 ? 16.979 -5.389 4.322 1.00 75.06 71 ASN A O 1
ATOM 560 N N . ALA A 1 72 ? 18.399 -3.740 4.821 1.00 79.31 72 ALA A N 1
ATOM 561 C CA . ALA A 1 72 ? 18.687 -4.259 6.157 1.00 79.31 72 ALA A CA 1
ATOM 562 C C . ALA A 1 72 ? 17.449 -4.264 7.072 1.00 79.31 72 ALA A C 1
ATOM 564 O O . ALA A 1 72 ? 17.382 -5.069 7.993 1.00 79.31 72 ALA A O 1
ATOM 565 N N . ASN A 1 73 ? 16.451 -3.416 6.798 1.00 77.81 73 ASN A N 1
ATOM 566 C CA . ASN A 1 73 ? 15.201 -3.356 7.559 1.00 77.81 73 ASN A CA 1
ATOM 567 C C . ASN A 1 73 ? 14.178 -4.423 7.144 1.00 77.81 73 ASN A C 1
ATOM 569 O O . ASN A 1 73 ? 13.162 -4.571 7.808 1.00 77.81 73 ASN A O 1
ATOM 573 N N . VAL A 1 74 ? 14.416 -5.143 6.042 1.00 72.56 74 VAL A N 1
ATOM 574 C CA . VAL A 1 74 ? 13.530 -6.216 5.552 1.00 72.56 74 VAL A CA 1
ATOM 575 C C . VAL A 1 74 ? 13.910 -7.579 6.149 1.00 72.56 74 VAL A C 1
ATOM 577 O O . VAL A 1 74 ? 13.103 -8.502 6.135 1.00 72.56 74 VAL A O 1
ATOM 580 N N . LEU A 1 75 ? 15.139 -7.715 6.659 1.00 67.12 75 LEU A N 1
ATOM 581 C CA . LEU A 1 75 ? 15.698 -8.972 7.178 1.00 67.12 75 LEU A CA 1
ATOM 582 C C . LEU A 1 75 ? 15.631 -9.107 8.711 1.00 67.12 75 LEU A C 1
ATOM 584 O O . LEU A 1 75 ? 16.054 -10.139 9.232 1.00 67.12 75 LEU A O 1
ATOM 588 N N . ALA A 1 76 ? 15.166 -8.069 9.410 1.00 53.97 76 ALA A N 1
ATOM 589 C CA . ALA A 1 76 ? 14.990 -8.035 10.864 1.00 53.97 76 ALA A CA 1
ATOM 590 C C . ALA A 1 76 ? 13.572 -8.474 11.255 1.00 53.97 76 ALA A C 1
ATOM 592 O O . ALA A 1 76 ? 13.446 -9.138 12.309 1.00 53.97 76 ALA A O 1
#

Radius of gyration: 13.77 Å; chains: 1; bounding box: 38×20×32 Å